Protein AF-A0A9D6FED7-F1 (afdb_monomer_lite)

pLDDT: mean 92.7, std 9.24, range [55.44, 98.56]

Sequence (61 aa):
MYLSDIYTITGSLAGIPGISVPCGTVEGSSLPVGMQIFARHFDEARLLRLAHQFERAGGFA

Foldseek 3Di:
DCVVCVPPVVCVVVVWDKDWFFADADPPDPHTDTDIDTDGHPVVVVVVVVNVVCVVVVNYD

Secondary structure (DSSP, 8-state):
-TTTSTTTHHHHHHT--EEEEEEEE-TTS--EEEEEEE--TT-HHHHHHHHHHHHHTT---

Radius of gyration: 13.09 Å; chains: 1; bounding box: 32×9×33 Å

Structure (mmCIF, N/CA/C/O backbone):
data_AF-A0A9D6FED7-F1
#
_entry.id   AF-A0A9D6FED7-F1
#
loop_
_atom_site.group_PDB
_atom_site.id
_atom_site.type_symbol
_atom_site.label_atom_id
_atom_site.label_alt_id
_atom_site.label_comp_id
_atom_site.label_asym_id
_atom_site.label_entity_id
_atom_site.label_seq_id
_atom_site.pdbx_PDB_ins_code
_atom_site.Cartn_x
_atom_site.Cartn_y
_atom_site.Cartn_z
_atom_site.occupancy
_atom_site.B_iso_or_equiv
_atom_site.auth_seq_id
_atom_site.auth_comp_id
_atom_site.auth_asym_id
_atom_site.auth_atom_id
_atom_site.pdbx_PDB_model_num
ATOM 1 N N . MET A 1 1 ? 10.443 4.089 15.379 1.00 55.44 1 MET A N 1
ATOM 2 C CA . MET A 1 1 ? 10.987 4.165 14.009 1.00 55.44 1 MET A CA 1
ATOM 3 C C . MET A 1 1 ? 11.179 2.772 13.425 1.00 55.44 1 MET A C 1
ATOM 5 O O . MET A 1 1 ? 10.329 2.379 12.652 1.00 55.44 1 MET A O 1
ATOM 9 N N . TYR A 1 2 ? 12.140 1.950 13.879 1.00 64.06 2 TYR A N 1
ATOM 10 C CA . TYR A 1 2 ? 12.372 0.609 13.292 1.00 64.06 2 TYR A CA 1
ATOM 11 C C . TYR A 1 2 ? 11.134 -0.298 13.178 1.00 64.06 2 TYR A C 1
ATOM 13 O O . TYR A 1 2 ? 10.879 -0.839 12.110 1.00 64.06 2 TYR A O 1
ATOM 21 N N . LEU A 1 3 ? 10.354 -0.456 14.253 1.00 75.50 3 LEU A N 1
ATOM 22 C CA . LEU A 1 3 ? 9.156 -1.307 14.213 1.00 75.50 3 LEU A CA 1
ATOM 23 C C . LEU A 1 3 ? 7.986 -0.645 13.467 1.00 75.50 3 LEU A C 1
ATOM 25 O O . LEU A 1 3 ? 7.177 -1.330 12.857 1.00 75.50 3 LEU A O 1
ATOM 29 N N . SER A 1 4 ? 7.907 0.685 13.513 1.00 78.50 4 SER A N 1
ATOM 30 C CA . SER A 1 4 ? 6.835 1.468 12.886 1.00 78.50 4 SER A CA 1
ATOM 31 C C . SER A 1 4 ? 6.907 1.414 11.358 1.00 78.50 4 SER A C 1
ATOM 33 O O . SER A 1 4 ? 5.873 1.359 10.702 1.00 78.50 4 SER A O 1
ATOM 35 N N . ASP A 1 5 ? 8.125 1.375 10.811 1.00 89.50 5 ASP A N 1
ATOM 36 C CA . ASP A 1 5 ? 8.382 1.469 9.370 1.00 89.50 5 ASP A CA 1
ATOM 37 C C . ASP A 1 5 ? 8.740 0.115 8.735 1.00 89.50 5 ASP A C 1
ATOM 39 O O . ASP A 1 5 ? 9.089 0.041 7.556 1.00 89.50 5 ASP A O 1
ATOM 43 N N . ILE A 1 6 ? 8.654 -0.982 9.501 1.00 92.38 6 ILE A N 1
ATOM 44 C CA . ILE A 1 6 ? 9.099 -2.316 9.068 1.00 92.38 6 ILE A CA 1
ATOM 45 C C . ILE A 1 6 ? 8.411 -2.785 7.775 1.00 92.38 6 ILE A C 1
ATOM 47 O O . ILE A 1 6 ? 9.022 -3.484 6.968 1.00 92.38 6 ILE A O 1
ATOM 51 N N . TYR A 1 7 ? 7.165 -2.356 7.547 1.00 92.19 7 TYR A N 1
ATOM 52 C CA . TYR A 1 7 ? 6.370 -2.715 6.368 1.00 92.19 7 TYR A CA 1
ATOM 53 C C . TYR A 1 7 ? 6.430 -1.689 5.227 1.00 92.19 7 TYR A C 1
ATOM 55 O O . TYR A 1 7 ? 5.912 -1.957 4.145 1.00 92.19 7 TYR A O 1
ATOM 63 N N . THR A 1 8 ? 7.054 -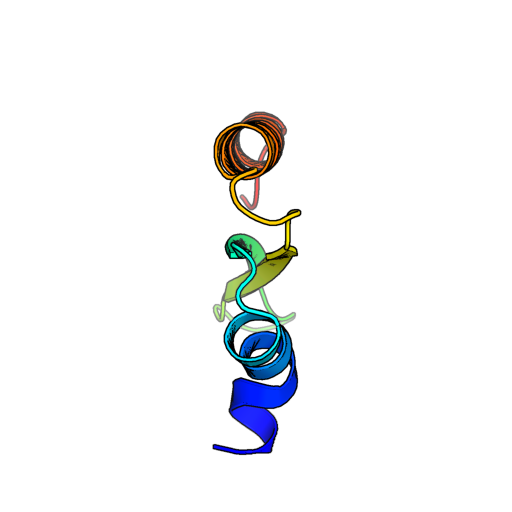0.529 5.438 1.00 93.94 8 THR A N 1
ATOM 64 C CA . THR A 1 8 ? 7.115 0.559 4.446 1.00 93.94 8 THR A CA 1
ATOM 65 C C . THR A 1 8 ? 8.521 0.746 3.883 1.00 93.94 8 THR A C 1
ATOM 67 O O . THR A 1 8 ? 8.673 1.019 2.691 1.00 93.94 8 THR A O 1
ATOM 70 N N . ILE A 1 9 ? 9.561 0.535 4.697 1.00 95.44 9 ILE A N 1
ATOM 71 C CA . ILE A 1 9 ? 10.953 0.810 4.320 1.00 95.44 9 ILE A CA 1
ATOM 72 C C . ILE A 1 9 ? 11.448 -0.042 3.142 1.00 95.44 9 ILE A C 1
ATOM 74 O O . ILE A 1 9 ? 12.262 0.422 2.344 1.00 95.44 9 ILE A O 1
ATOM 78 N N . THR A 1 10 ? 10.939 -1.266 2.991 1.00 93.62 10 THR A N 1
ATOM 79 C CA . THR A 1 10 ? 11.329 -2.180 1.907 1.00 93.62 10 THR A CA 1
ATOM 80 C C . THR A 1 10 ? 10.981 -1.623 0.528 1.00 93.62 10 THR A C 1
ATOM 82 O O . THR A 1 10 ? 11.790 -1.747 -0.387 1.00 93.62 10 THR A O 1
ATOM 85 N N . GLY A 1 11 ? 9.832 -0.953 0.385 1.00 95.19 11 GLY A N 1
ATOM 86 C CA . GLY A 1 11 ? 9.427 -0.304 -0.864 1.00 95.19 11 GLY A CA 1
ATOM 87 C C . GLY A 1 11 ? 10.353 0.850 -1.249 1.00 95.19 11 GLY A C 1
ATOM 88 O O . GLY A 1 11 ? 10.798 0.924 -2.393 1.00 95.19 11 GLY A O 1
ATOM 89 N N . SER A 1 12 ? 10.714 1.693 -0.275 1.00 94.81 12 SER A N 1
ATOM 90 C CA . SER A 1 12 ? 11.654 2.805 -0.471 1.00 94.81 12 SER A CA 1
ATOM 91 C C . SER A 1 12 ? 13.046 2.318 -0.871 1.00 94.81 12 SER A C 1
ATOM 93 O O . SER A 1 12 ? 13.633 2.849 -1.808 1.00 94.81 12 SER A O 1
ATOM 95 N N . LEU A 1 13 ? 13.565 1.285 -0.195 1.00 96.12 13 LEU A N 1
ATOM 96 C CA . LEU A 1 13 ? 14.870 0.694 -0.514 1.00 96.12 13 LEU A CA 1
ATOM 97 C C . LEU A 1 13 ? 14.885 0.018 -1.888 1.00 96.12 13 LEU A C 1
ATOM 99 O O . LEU A 1 13 ? 15.889 0.081 -2.591 1.00 96.12 13 LEU A O 1
ATOM 103 N N . ALA A 1 14 ? 13.778 -0.620 -2.270 1.00 96.81 14 ALA A N 1
ATOM 104 C CA . ALA A 1 14 ? 13.631 -1.242 -3.578 1.00 96.81 14 ALA A CA 1
ATOM 105 C C . ALA A 1 14 ? 13.338 -0.232 -4.702 1.00 96.81 14 ALA A C 1
ATOM 107 O O . ALA A 1 14 ? 13.404 -0.616 -5.865 1.00 96.81 14 ALA A O 1
ATOM 108 N N . GLY A 1 15 ? 13.010 1.026 -4.381 1.00 97.25 15 GLY A N 1
ATOM 109 C CA . GLY A 1 15 ? 12.691 2.064 -5.364 1.00 97.25 15 GLY A CA 1
ATOM 110 C C . GLY A 1 15 ? 11.384 1.826 -6.127 1.00 97.25 15 GLY A C 1
ATOM 111 O O . GLY A 1 15 ? 11.243 2.285 -7.260 1.00 97.25 15 GLY A O 1
ATOM 112 N N . ILE A 1 16 ? 10.433 1.098 -5.532 1.00 98.25 16 ILE A N 1
ATOM 113 C CA . ILE A 1 16 ? 9.177 0.710 -6.187 1.00 98.25 16 ILE A CA 1
ATOM 114 C C . ILE A 1 16 ? 7.978 1.520 -5.681 1.00 98.25 16 ILE A C 1
ATOM 116 O O . ILE A 1 16 ? 7.929 1.888 -4.505 1.00 98.25 16 ILE A O 1
ATOM 120 N N . PRO A 1 17 ? 6.972 1.772 -6.538 1.00 98.19 17 PRO A N 1
ATOM 121 C CA . PRO A 1 17 ? 5.769 2.475 -6.121 1.00 98.19 17 PRO A CA 1
ATOM 122 C C . PRO A 1 17 ? 4.947 1.633 -5.138 1.00 98.19 17 PRO A C 1
ATOM 124 O O . PRO A 1 17 ? 4.765 0.424 -5.319 1.00 98.19 17 PRO A O 1
ATOM 127 N N . GLY A 1 18 ? 4.407 2.294 -4.114 1.00 97.69 18 GLY A N 1
ATOM 128 C CA . GLY A 1 18 ? 3.499 1.703 -3.137 1.00 97.69 18 GLY A CA 1
ATOM 129 C C . GLY A 1 18 ? 2.358 2.646 -2.765 1.00 97.69 18 GLY A C 1
ATOM 130 O O . GLY A 1 18 ? 2.504 3.863 -2.840 1.00 97.69 18 GLY A O 1
ATOM 131 N N . ILE A 1 19 ? 1.218 2.080 -2.375 1.00 97.88 19 ILE A N 1
ATOM 132 C CA . ILE A 1 19 ? 0.029 2.804 -1.908 1.00 97.88 19 ILE A CA 1
ATOM 133 C C . ILE A 1 19 ? -0.523 2.120 -0.658 1.00 97.88 19 ILE A C 1
ATOM 135 O O . ILE A 1 19 ? -0.464 0.896 -0.547 1.00 97.88 19 ILE A O 1
ATOM 139 N N . SER A 1 20 ? -1.072 2.909 0.263 1.00 97.06 20 SER A N 1
ATOM 140 C CA . SER A 1 20 ? -1.842 2.414 1.403 1.00 97.06 20 SER A CA 1
ATOM 141 C C . SER A 1 20 ? -3.292 2.850 1.244 1.00 97.06 20 SER A C 1
ATOM 143 O O . SER A 1 20 ? -3.552 4.028 0.994 1.00 97.06 20 SER A O 1
ATOM 145 N N . VAL A 1 21 ? -4.227 1.908 1.362 1.00 96.50 21 VAL A N 1
ATOM 146 C CA . VAL A 1 21 ? -5.673 2.176 1.325 1.00 96.50 21 VAL A CA 1
ATOM 147 C C . VAL A 1 21 ? -6.328 1.709 2.630 1.00 96.50 21 VAL A C 1
ATOM 149 O O . VAL A 1 21 ? -5.921 0.671 3.155 1.00 96.50 21 VAL A O 1
ATOM 152 N N . PRO A 1 22 ? -7.325 2.427 3.183 1.00 95.19 22 PRO A N 1
ATOM 153 C CA . PRO A 1 22 ? -8.048 1.971 4.372 1.00 95.19 22 PRO A CA 1
ATOM 154 C C . PRO A 1 22 ? -8.729 0.629 4.104 1.00 95.19 22 PRO A C 1
ATOM 156 O O . PRO A 1 22 ? -9.439 0.500 3.113 1.00 95.19 22 PRO A O 1
ATOM 159 N N . CYS A 1 23 ? -8.526 -0.363 4.967 1.00 95.25 23 CYS A N 1
ATOM 160 C CA . CYS A 1 23 ? -9.066 -1.713 4.775 1.00 95.25 23 CYS A CA 1
ATOM 161 C C . CYS A 1 23 ? -9.737 -2.304 6.022 1.00 95.25 23 CYS A C 1
ATOM 163 O O . CYS A 1 23 ? -10.143 -3.463 6.001 1.00 95.25 23 CYS A O 1
ATOM 165 N N . GLY A 1 24 ? -9.794 -1.558 7.123 1.00 93.00 24 GLY A N 1
ATOM 166 C CA . GLY A 1 24 ? -10.288 -2.068 8.394 1.00 93.00 24 GLY A CA 1
ATOM 167 C C . GLY A 1 24 ? -10.248 -1.029 9.506 1.00 93.00 24 GLY A C 1
ATOM 168 O O . GLY A 1 24 ? -9.671 0.050 9.357 1.00 93.00 24 GLY A O 1
ATOM 169 N N . THR A 1 25 ? -10.775 -1.416 10.660 1.00 94.31 25 THR A N 1
ATOM 170 C CA . THR A 1 25 ? -10.459 -0.829 11.963 1.00 94.31 25 THR A CA 1
ATOM 171 C C . THR A 1 25 ? -9.907 -1.908 12.876 1.00 94.31 25 THR A C 1
ATOM 173 O O . THR A 1 25 ? -10.180 -3.097 12.706 1.00 94.31 25 THR A O 1
ATOM 176 N N . VAL A 1 26 ? -9.097 -1.502 13.849 1.00 94.06 26 VAL A N 1
ATOM 177 C CA . VAL A 1 26 ? -8.645 -2.413 14.900 1.00 94.06 26 VAL A CA 1
ATOM 178 C C . VAL A 1 26 ? -9.844 -2.762 15.780 1.00 94.06 26 VAL A C 1
ATOM 180 O O . VAL A 1 26 ? -10.529 -1.862 16.271 1.00 94.06 26 VAL A O 1
ATOM 183 N N . GLU A 1 27 ? -10.073 -4.058 15.993 1.00 91.75 27 GLU A N 1
ATOM 184 C CA . GLU A 1 27 ? -11.180 -4.574 16.802 1.00 91.75 27 GLU A CA 1
ATOM 185 C C . GLU A 1 27 ? -11.235 -3.893 18.179 1.00 91.75 27 GLU A C 1
ATOM 187 O O . GLU A 1 27 ? -10.230 -3.780 18.882 1.00 91.75 27 GLU A O 1
ATOM 192 N N . GLY A 1 28 ? -12.417 -3.393 18.551 1.00 92.62 28 GLY A N 1
ATOM 193 C CA . GLY A 1 28 ? -12.616 -2.678 19.814 1.00 92.62 28 GLY A CA 1
ATOM 194 C C . GLY A 1 28 ? -12.064 -1.245 19.850 1.00 92.62 28 GLY A C 1
ATOM 195 O O . GLY A 1 28 ? -12.045 -0.641 20.921 1.00 92.62 28 GLY A O 1
ATOM 196 N N . SER A 1 29 ? -11.636 -0.672 18.719 1.00 93.62 29 SER 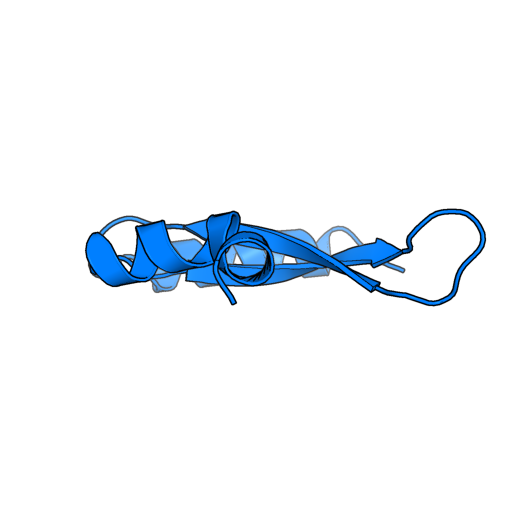A N 1
ATOM 197 C CA . SER A 1 29 ? -11.183 0.723 18.639 1.00 93.62 29 SER A CA 1
ATOM 198 C C . SER A 1 29 ? -11.649 1.429 17.358 1.00 93.62 29 SER A C 1
ATOM 200 O O . SER A 1 29 ? -12.086 0.802 16.398 1.00 93.62 29 SER A O 1
ATOM 202 N N . SER A 1 30 ? -11.506 2.755 17.321 1.00 90.00 30 SER A N 1
ATOM 203 C CA . SER A 1 30 ? -11.735 3.571 16.121 1.00 90.00 30 SER A CA 1
ATOM 204 C C . SER A 1 30 ? -10.470 3.777 15.275 1.00 90.00 30 SER A C 1
ATOM 206 O O . SER A 1 30 ? -10.445 4.665 14.424 1.00 90.00 30 SER A O 1
ATOM 208 N N . LEU A 1 31 ? -9.389 3.034 15.540 1.00 94.62 31 LEU A N 1
ATOM 209 C CA . LEU A 1 31 ? -8.132 3.195 14.811 1.00 94.62 31 LEU A CA 1
ATOM 210 C C . LEU A 1 31 ? -8.218 2.504 13.441 1.00 94.62 31 LEU A C 1
ATOM 212 O O . LEU A 1 31 ? -8.531 1.311 13.400 1.00 94.62 31 LEU A O 1
ATOM 216 N N . PRO A 1 32 ? -7.928 3.206 12.330 1.00 93.81 32 PRO A N 1
ATOM 217 C CA . PRO A 1 32 ? -7.966 2.617 10.997 1.00 93.81 32 PRO A CA 1
ATOM 218 C C . PRO A 1 32 ? -6.789 1.662 10.764 1.00 93.81 32 PRO A C 1
ATOM 220 O O . PRO A 1 32 ? -5.674 1.883 11.237 1.00 93.81 32 PRO A O 1
ATOM 223 N N . VAL A 1 33 ? -7.036 0.624 9.970 1.00 94.06 33 VAL A N 1
ATOM 224 C CA . VAL A 1 33 ? -6.045 -0.317 9.440 1.00 94.06 33 VAL A CA 1
ATOM 225 C C . VAL A 1 33 ? -5.869 -0.034 7.951 1.00 94.06 33 VAL A C 1
ATOM 227 O O . VAL A 1 33 ? -6.849 0.112 7.221 1.00 94.06 33 VAL A O 1
ATOM 230 N N . GLY A 1 34 ? -4.617 0.056 7.501 1.00 94.50 34 GLY A N 1
ATOM 231 C CA . GLY A 1 34 ? -4.270 0.251 6.094 1.00 94.50 34 GLY A CA 1
ATOM 232 C C . GLY A 1 34 ? -3.767 -1.035 5.441 1.00 94.50 34 GLY A C 1
ATOM 233 O O . GLY A 1 34 ? -2.980 -1.772 6.034 1.00 94.50 34 GLY A O 1
ATOM 234 N N . MET A 1 35 ? -4.175 -1.273 4.198 1.00 95.50 35 MET A N 1
ATOM 235 C CA . MET A 1 35 ? -3.607 -2.293 3.322 1.00 95.50 35 MET A CA 1
ATOM 236 C C . MET A 1 35 ? -2.542 -1.654 2.435 1.00 95.50 35 MET A C 1
ATOM 238 O O . MET A 1 35 ? -2.851 -0.810 1.594 1.00 95.50 35 MET A O 1
ATOM 242 N N . GLN A 1 36 ? -1.292 -2.083 2.607 1.00 96.88 36 GLN A N 1
ATOM 243 C CA . GLN A 1 36 ? -0.164 -1.654 1.784 1.00 96.88 36 GLN A CA 1
ATOM 244 C C . GLN A 1 36 ? -0.056 -2.536 0.535 1.00 96.88 36 GLN A C 1
ATOM 246 O O . GLN A 1 36 ? 0.004 -3.761 0.628 1.00 96.88 36 GLN A O 1
ATOM 251 N N . ILE A 1 37 ? 0.029 -1.910 -0.634 1.00 97.19 37 ILE A N 1
ATOM 252 C CA . ILE A 1 37 ? 0.206 -2.580 -1.922 1.00 97.19 37 ILE A CA 1
ATOM 253 C C . ILE A 1 37 ? 1.439 -1.987 -2.598 1.00 97.19 37 ILE A C 1
ATOM 255 O O . ILE A 1 37 ? 1.561 -0.768 -2.697 1.00 97.19 37 ILE A O 1
ATOM 259 N N . PHE A 1 38 ? 2.332 -2.838 -3.099 1.00 98.06 38 PHE A N 1
ATOM 260 C CA . PHE A 1 38 ? 3.461 -2.435 -3.939 1.00 98.06 38 PHE A CA 1
ATOM 261 C C . PHE A 1 38 ? 3.242 -2.888 -5.382 1.00 98.06 38 PHE A C 1
ATOM 263 O O . PHE A 1 38 ? 2.634 -3.931 -5.631 1.00 98.06 38 PHE A O 1
ATOM 270 N N . ALA A 1 39 ? 3.756 -2.121 -6.339 1.00 98.12 39 ALA A N 1
ATOM 271 C CA . ALA A 1 39 ? 3.786 -2.504 -7.746 1.00 98.12 39 ALA A CA 1
ATOM 272 C C . ALA A 1 39 ? 5.225 -2.571 -8.271 1.00 98.12 39 ALA A C 1
ATOM 274 O O . ALA A 1 39 ? 6.188 -2.301 -7.559 1.00 98.12 39 ALA A O 1
ATOM 275 N N . ARG A 1 40 ? 5.378 -2.987 -9.530 1.00 97.75 40 ARG A N 1
ATOM 276 C CA . ARG A 1 40 ? 6.675 -2.963 -10.215 1.00 97.75 40 ARG A CA 1
ATOM 277 C C . ARG A 1 40 ? 7.117 -1.517 -10.453 1.00 97.75 40 ARG A C 1
ATOM 279 O O . ARG A 1 40 ? 6.294 -0.605 -10.431 1.00 97.75 40 ARG A O 1
ATOM 286 N N . HIS A 1 41 ? 8.407 -1.328 -10.726 1.00 98.06 41 HIS A N 1
ATOM 287 C CA . HIS A 1 41 ? 8.950 -0.040 -11.159 1.00 98.06 41 HIS A CA 1
ATOM 288 C C . HIS A 1 41 ? 8.087 0.578 -12.271 1.00 98.06 41 HIS A C 1
ATOM 290 O O . HIS A 1 41 ? 7.809 -0.093 -13.268 1.00 98.06 41 HIS A O 1
ATOM 296 N N . PHE A 1 42 ? 7.688 1.839 -12.080 1.00 98.19 42 PHE A N 1
ATOM 297 C CA . PHE A 1 42 ? 6.902 2.639 -13.030 1.00 98.19 42 PHE A CA 1
ATOM 298 C C . PHE A 1 42 ? 5.531 2.045 -13.422 1.00 98.19 42 PHE A C 1
ATOM 300 O O . PHE A 1 42 ? 5.020 2.286 -14.517 1.00 98.19 42 PHE A O 1
ATOM 307 N N . ASP A 1 43 ? 4.934 1.223 -12.553 1.00 98.38 43 ASP A N 1
ATOM 308 C CA . ASP A 1 43 ? 3.641 0.564 -12.784 1.00 98.38 43 ASP A CA 1
ATOM 309 C C . ASP A 1 43 ? 2.506 1.186 -11.941 1.00 98.38 43 ASP A C 1
ATOM 311 O O . ASP A 1 43 ? 1.559 0.510 -11.523 1.00 98.38 43 ASP A O 1
ATOM 315 N N . GLU A 1 44 ? 2.580 2.497 -11.687 1.00 98.56 44 GLU A N 1
ATOM 316 C CA . GLU A 1 44 ? 1.624 3.257 -10.872 1.00 98.56 44 GLU A CA 1
ATOM 317 C C . GLU A 1 44 ? 0.211 3.185 -11.451 1.00 98.56 44 GLU A C 1
ATOM 319 O O . GLU A 1 44 ? -0.765 3.104 -10.712 1.00 98.56 44 GLU A O 1
ATOM 324 N N . ALA A 1 45 ? 0.072 3.136 -12.779 1.00 98.50 45 ALA A N 1
ATOM 325 C CA . ALA A 1 45 ? -1.234 3.015 -13.417 1.00 98.50 45 ALA A CA 1
ATOM 326 C C . ALA A 1 45 ? -1.954 1.715 -13.016 1.00 98.50 45 ALA A C 1
ATOM 328 O O . ALA A 1 45 ? -3.172 1.709 -12.839 1.00 98.50 45 ALA A O 1
ATOM 329 N N . ARG A 1 46 ? -1.227 0.596 -12.865 1.00 98.25 46 ARG A N 1
ATOM 330 C CA . ARG A 1 46 ? -1.811 -0.661 -12.372 1.00 98.25 46 ARG A CA 1
ATOM 331 C C . ARG A 1 46 ? -2.098 -0.578 -10.878 1.00 98.25 46 ARG A C 1
ATOM 333 O O . ARG A 1 46 ? -3.169 -1.018 -10.468 1.00 98.25 46 ARG A O 1
ATOM 340 N N . LEU A 1 47 ? -1.181 0.003 -10.106 1.00 98.56 47 LEU A N 1
ATOM 341 C CA . LEU A 1 47 ? -1.336 0.206 -8.667 1.00 98.56 47 LEU A CA 1
ATOM 342 C C . LEU A 1 47 ? -2.600 1.014 -8.339 1.00 98.56 47 LEU A C 1
ATOM 344 O O . LEU A 1 47 ? -3.439 0.565 -7.563 1.00 98.56 47 LEU A O 1
ATOM 348 N N . LEU A 1 48 ? -2.779 2.160 -9.001 1.00 98.50 48 LEU A N 1
ATOM 349 C CA . LEU A 1 48 ? -3.936 3.039 -8.835 1.00 98.50 48 LEU A CA 1
ATOM 350 C C . LEU A 1 48 ? -5.232 2.372 -9.299 1.00 98.50 48 LEU A C 1
ATOM 352 O O . LEU A 1 48 ? -6.252 2.498 -8.628 1.00 98.50 48 LEU A O 1
ATOM 356 N N . ARG A 1 49 ? -5.211 1.613 -10.405 1.00 98.38 49 ARG A N 1
ATOM 357 C CA . ARG A 1 49 ? -6.388 0.836 -10.829 1.00 98.38 49 ARG A CA 1
ATOM 358 C C . ARG A 1 49 ? -6.796 -0.189 -9.777 1.00 98.38 49 ARG A C 1
ATOM 360 O O . ARG A 1 49 ? -7.985 -0.308 -9.511 1.00 98.38 49 ARG A O 1
ATOM 367 N N . LEU A 1 50 ? -5.844 -0.915 -9.191 1.00 97.75 50 LEU A N 1
ATOM 368 C CA . LEU A 1 50 ? -6.130 -1.905 -8.152 1.00 97.75 50 LEU A CA 1
ATOM 369 C C . LEU A 1 50 ? -6.713 -1.243 -6.898 1.00 97.75 50 LEU A C 1
ATOM 371 O O . LEU A 1 50 ? -7.764 -1.671 -6.428 1.00 97.75 50 LEU A O 1
ATOM 375 N N . ALA A 1 51 ? -6.082 -0.170 -6.415 1.00 97.69 51 ALA A N 1
ATOM 376 C CA . ALA A 1 51 ? -6.571 0.610 -5.279 1.00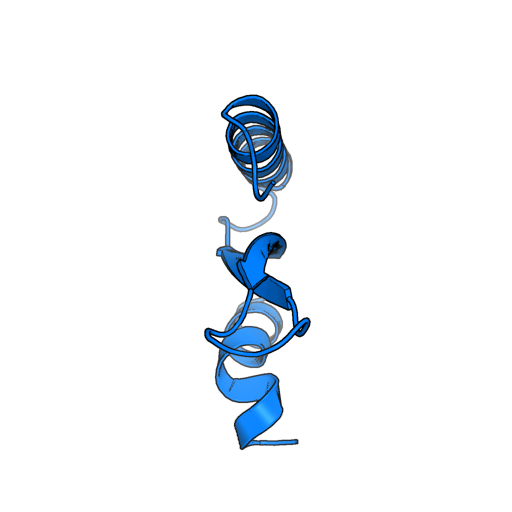 97.69 51 ALA A CA 1
ATOM 377 C C . ALA A 1 51 ? -7.992 1.147 -5.520 1.00 97.69 51 ALA A C 1
ATOM 379 O O . ALA A 1 51 ? -8.863 1.014 -4.664 1.00 97.69 51 ALA A O 1
ATOM 380 N N . HIS A 1 52 ? -8.258 1.669 -6.720 1.00 97.69 52 HIS A N 1
ATOM 381 C CA . HIS A 1 52 ? -9.582 2.162 -7.083 1.00 97.69 52 HIS A CA 1
ATOM 382 C C . HIS A 1 52 ? -10.622 1.040 -7.200 1.00 97.69 52 HIS A C 1
ATOM 384 O O . HIS A 1 52 ? -11.769 1.220 -6.807 1.00 97.69 52 HIS A O 1
ATOM 390 N N . GLN A 1 53 ? -10.265 -0.138 -7.725 1.00 97.31 53 GLN A N 1
ATOM 391 C CA . GLN A 1 53 ? -11.197 -1.272 -7.741 1.00 97.31 53 GLN A CA 1
ATOM 392 C C . GLN A 1 53 ? -11.532 -1.751 -6.327 1.00 97.31 53 GLN A C 1
ATOM 394 O O . GLN A 1 53 ? -12.691 -2.057 -6.063 1.00 97.31 53 GLN A O 1
ATOM 399 N N . PHE A 1 54 ? -10.551 -1.772 -5.422 1.00 96.50 54 PHE A N 1
ATOM 400 C CA . PHE A 1 54 ? -10.784 -2.082 -4.014 1.00 96.50 54 PHE A CA 1
ATOM 401 C C . PHE A 1 54 ? -11.762 -1.083 -3.374 1.00 96.50 54 PHE A C 1
ATOM 403 O O . PHE A 1 54 ? -12.762 -1.492 -2.789 1.00 96.50 54 PHE A O 1
ATOM 410 N N . GLU A 1 55 ? -11.540 0.218 -3.572 1.00 95.62 55 GLU A N 1
ATOM 411 C CA . GLU A 1 55 ? -12.449 1.277 -3.116 1.00 95.62 55 GLU A CA 1
ATOM 412 C C . GLU A 1 55 ? -13.878 1.089 -3.662 1.00 95.62 55 GLU A C 1
ATOM 414 O O . GLU A 1 55 ? -14.851 1.132 -2.911 1.00 95.62 55 GLU A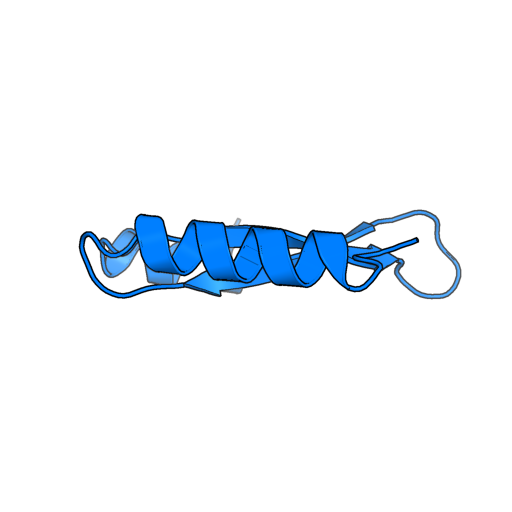 O 1
ATOM 419 N N . ARG A 1 56 ? -14.024 0.794 -4.960 1.00 96.44 56 ARG A N 1
ATOM 420 C CA . ARG A 1 56 ? -15.335 0.562 -5.597 1.00 96.44 56 ARG A CA 1
ATOM 421 C C . ARG A 1 56 ? -16.046 -0.702 -5.123 1.00 96.44 56 ARG A C 1
ATOM 423 O O . ARG A 1 56 ? -17.269 -0.759 -5.205 1.00 96.44 56 ARG A O 1
ATOM 430 N N . ALA A 1 57 ? -15.308 -1.715 -4.677 1.00 94.62 57 ALA A N 1
ATOM 431 C CA . ALA A 1 57 ? -15.867 -2.977 -4.194 1.00 94.62 57 ALA A CA 1
ATOM 432 C C . ALA A 1 57 ? -16.506 -2.863 -2.795 1.00 94.62 57 ALA A C 1
ATOM 434 O O . ALA A 1 57 ? -16.941 -3.869 -2.243 1.00 94.62 57 ALA A O 1
ATOM 435 N N . GLY A 1 58 ? -16.574 -1.652 -2.234 1.00 83.62 58 GLY A N 1
ATOM 436 C CA . GLY A 1 58 ? -17.042 -1.386 -0.875 1.00 83.62 58 GLY A CA 1
ATOM 437 C C . GLY A 1 58 ? -15.932 -0.888 0.043 1.00 83.62 58 GLY A C 1
ATOM 438 O O . GLY A 1 58 ? -16.236 -0.481 1.159 1.00 83.62 58 GLY A O 1
ATOM 439 N N . GLY A 1 59 ? -14.678 -0.872 -0.433 1.00 82.75 59 GLY A N 1
ATOM 440 C CA . GLY A 1 59 ? -13.524 -0.374 0.305 1.00 82.75 59 GLY A CA 1
ATOM 441 C C . GLY A 1 59 ? -13.506 -0.875 1.747 1.00 82.75 59 GLY A C 1
ATOM 442 O O . GLY A 1 59 ? -13.707 -2.060 2.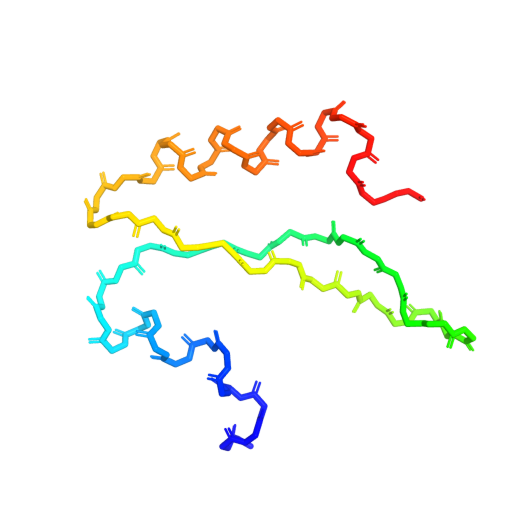013 1.00 82.75 59 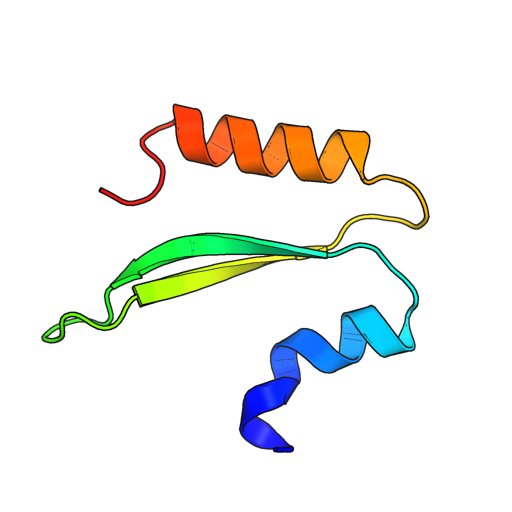GLY A O 1
ATOM 443 N N . PHE A 1 60 ? -13.295 0.062 2.667 1.00 74.00 60 PHE A N 1
ATOM 444 C CA . PHE A 1 60 ? -13.582 -0.112 4.082 1.00 74.00 60 PHE A CA 1
ATOM 445 C C . PHE A 1 60 ? -14.682 0.877 4.487 1.00 74.00 60 PHE A C 1
ATOM 447 O O . PHE A 1 60 ? -14.447 2.088 4.485 1.00 74.00 60 PHE A O 1
ATOM 454 N N . ALA A 1 61 ? -15.867 0.340 4.786 1.00 58.75 61 ALA A N 1
ATOM 455 C CA . ALA A 1 61 ? -17.026 1.022 5.357 1.00 58.75 61 ALA A CA 1
ATOM 456 C C . ALA A 1 61 ? -17.445 0.312 6.649 1.00 58.75 61 ALA A C 1
ATOM 458 O O . ALA A 1 61 ? -17.383 -0.941 6.667 1.00 58.75 61 ALA A O 1
#